Protein 6V4Y (pdb70)

Structure (mmCIF, N/CA/C/O backbone):
data_6V4Y
#
_entry.id   6V4Y
#
_cell.length_a   39.814
_cell.length_b   39.814
_cell.length_c   98.199
_cell.angle_alpha   90.000
_cell.angle_beta   90.000
_cell.angle_gamma   120.000
#
_symmetry.space_group_name_H-M   'H 3'
#
loop_
_entity.id
_entity.type
_entity.pdbx_description
1 polymer 'Coiled-coil Trimer with Glu:Tyr:Lys Triad with a K7A mutation'
2 water water
#
loop_
_atom_site.group_PDB
_atom_site.id
_atom_site.type_symbol
_atom_site.label_atom_id
_atom_site.label_alt_id
_atom_site.label_comp_id
_atom_site.label_asym_id
_atom_site.label_entity_id
_atom_site.label_seq_id
_atom_site.pdbx_PDB_ins_code
_atom_site.Cartn_x
_atom_site.Cartn_y
_atom_site.Cartn_z
_atom_site.occupancy
_atom_site.B_iso_or_equiv
_atom_site.auth_seq_id
_atom_site.auth_comp_id
_atom_site.auth_asym_id
_atom_site.auth_atom_id
_atom_site.pdbx_PDB_model_num
ATOM 4 N N . GLU A 1 2 ? 14.060 -16.248 -32.045 1.00 30.89 1 GLU A N 1
ATOM 5 C CA . GLU A 1 2 ? 15.035 -16.429 -30.979 1.00 34.40 1 GLU A CA 1
ATOM 6 C C . GLU A 1 2 ? 15.419 -15.099 -30.324 1.00 33.87 1 GLU A C 1
ATOM 7 O O . GLU A 1 2 ? 15.651 -15.051 -29.115 1.00 31.27 1 GLU A O 1
ATOM 13 N N . VAL A 1 3 ? 15.453 -14.017 -31.107 1.00 31.91 2 VAL A N 1
ATOM 14 C CA . VAL A 1 3 ? 15.768 -12.711 -30.533 1.00 33.02 2 VAL A CA 1
ATOM 15 C C . VAL A 1 3 ? 14.605 -12.200 -29.689 1.00 32.50 2 VAL A C 1
ATOM 16 O O . VAL A 1 3 ? 14.809 -11.588 -28.631 1.00 32.46 2 VAL A O 1
ATOM 20 N N . GLU A 1 4 ? 13.368 -12.449 -30.129 1.00 30.36 3 GLU A N 1
ATOM 21 C CA . GLU A 1 4 ? 12.209 -12.024 -29.344 1.00 31.26 3 GLU A CA 1
ATOM 22 C C . GLU A 1 4 ? 12.102 -12.815 -28.045 1.00 29.09 3 GLU A C 1
ATOM 23 O O . GLU A 1 4 ? 11.730 -12.263 -27.000 1.00 26.81 3 GLU A O 1
ATOM 29 N N . ALA A 1 5 ? 12.401 -14.111 -28.098 1.00 27.39 4 ALA A N 1
ATOM 30 C CA . ALA A 1 5 ? 12.468 -14.903 -26.876 1.00 32.59 4 ALA A CA 1
ATOM 31 C C . ALA A 1 5 ? 13.517 -14.342 -25.923 1.00 28.77 4 ALA A C 1
ATOM 32 O O . ALA A 1 5 ? 13.264 -14.187 -24.722 1.00 30.11 4 ALA A O 1
ATOM 34 N N . LEU A 1 6 ? 14.699 -14.017 -26.447 1.00 24.34 5 LEU A N 1
ATOM 35 C CA . LEU A 1 6 ? 15.753 -13.433 -25.626 1.00 27.70 5 LEU A CA 1
ATOM 36 C C . LEU A 1 6 ? 15.305 -12.118 -25.004 1.00 27.04 5 LEU A C 1
ATOM 37 O O . LEU A 1 6 ? 15.614 -11.834 -23.840 1.00 25.59 5 LEU A O 1
ATOM 42 N N . GLU A 1 7 ? 14.593 -11.294 -25.774 1.00 24.69 6 GLU A N 1
ATOM 43 C CA . GLU A 1 7 ? 14.168 -9.991 -25.278 1.00 27.12 6 GLU A CA 1
ATOM 44 C C . GLU A 1 7 ? 13.195 -10.139 -24.115 1.00 25.14 6 GLU A C 1
ATOM 45 O O . GLU A 1 7 ? 13.293 -9.412 -23.118 1.00 24.51 6 GLU A O 1
ATOM 51 N N . ALA A 1 8 ? 12.250 -11.076 -24.226 1.00 24.23 7 ALA A N 1
ATOM 52 C CA . ALA A 1 8 ? 11.265 -11.258 -23.166 1.00 21.81 7 ALA A CA 1
ATOM 53 C C . ALA A 1 8 ? 11.921 -11.792 -21.907 1.00 22.50 7 ALA A C 1
ATOM 54 O O . ALA A 1 8 ? 11.599 -11.350 -20.795 1.00 22.34 7 ALA A O 1
ATOM 56 N N . LYS A 1 9 ? 12.847 -12.741 -22.065 1.00 24.12 8 LYS A N 1
ATOM 57 C CA . LYS A 1 9 ? 13.529 -13.329 -20.914 1.00 24.46 8 LYS A CA 1
ATOM 58 C C . LYS A 1 9 ? 14.463 -12.329 -20.241 1.00 22.21 8 LYS A C 1
ATOM 59 O O . LYS A 1 9 ? 14.634 -12.372 -19.015 1.00 21.22 8 LYS A O 1
ATOM 65 N N . VAL A 1 10 ? 15.085 -11.440 -21.021 1.00 21.75 9 VAL A N 1
ATOM 66 C CA . VAL A 1 10 ? 15.933 -10.400 -20.443 1.00 22.03 9 VAL A CA 1
ATOM 67 C C . VAL A 1 10 ? 15.090 -9.382 -19.681 1.00 25.74 9 VAL A C 1
ATOM 68 O O . VAL A 1 10 ? 15.470 -8.940 -18.590 1.00 22.39 9 VAL A O 1
ATOM 72 N N . GLU A 1 11 ? 13.932 -8.994 -20.236 1.00 23.40 10 GLU A N 1
ATOM 73 C CA . GLU A 1 11 ? 13.036 -8.096 -19.509 1.00 23.68 10 GLU A CA 1
ATOM 74 C C . GLU A 1 11 ? 12.553 -8.726 -18.210 1.00 23.58 10 GLU A C 1
ATOM 75 O O . GLU A 1 11 ? 12.436 -8.042 -17.183 1.00 19.95 10 GLU A O 1
ATOM 81 N N . ALA A 1 12 ? 12.266 -10.031 -18.233 1.00 20.67 11 ALA A N 1
ATOM 82 C CA . ALA A 1 12 ? 11.856 -10.718 -17.012 1.00 20.07 11 ALA A CA 1
ATOM 83 C C . ALA A 1 12 ? 12.999 -10.813 -16.009 1.00 21.28 11 ALA A C 1
ATOM 84 O O . ALA A 1 12 ? 12.768 -10.767 -14.793 1.00 17.42 11 ALA A O 1
ATOM 86 N N . LEU A 1 13 ? 14.236 -10.982 -16.494 1.00 19.62 12 LEU A N 1
ATOM 87 C CA . LEU A 1 13 ? 15.380 -11.007 -15.588 1.00 15.01 12 LEU A CA 1
ATOM 88 C C . LEU A 1 13 ? 15.606 -9.637 -14.963 1.00 14.49 12 LEU A C 1
ATOM 89 O O . LEU A 1 13 ? 15.940 -9.543 -13.780 1.00 16.84 12 LEU A O 1
ATOM 94 N N . GLU A 1 14 ? 15.428 -8.563 -15.739 1.00 15.13 13 GLU A N 1
ATOM 95 C CA . GLU A 1 14 ? 15.618 -7.223 -15.185 1.00 14.03 13 GLU A CA 1
ATOM 96 C C . GLU A 1 14 ? 14.617 -6.941 -14.077 1.00 16.05 13 GLU A C 1
ATOM 97 O O . GLU A 1 14 ? 14.956 -6.310 -13.067 1.00 15.95 13 GLU A O 1
ATOM 103 N N . TYR A 1 15 ? 13.365 -7.370 -14.262 1.00 15.68 14 TYR A N 1
ATOM 104 C CA . TYR A 1 15 ? 12.380 -7.212 -13.201 1.00 14.82 14 TYR A CA 1
ATOM 105 C C . TYR A 1 15 ? 12.779 -8.020 -11.973 1.00 15.92 14 TYR A C 1
ATOM 106 O O . TYR A 1 15 ? 12.739 -7.518 -10.840 1.00 15.24 14 TYR A O 1
ATOM 115 N N . LYS A 1 16 ? 13.171 -9.281 -12.183 1.00 13.66 15 LYS A N 1
ATOM 116 C CA . LYS A 1 16 ? 13.552 -10.149 -11.072 1.00 13.14 15 LYS A CA 1
ATOM 117 C C . LYS A 1 16 ? 14.807 -9.635 -10.383 1.00 13.34 15 LYS A C 1
ATOM 118 O O . LYS A 1 16 ? 14.946 -9.762 -9.159 1.00 14.13 15 LYS A O 1
ATOM 124 N N . VAL A 1 17 ? 15.745 -9.077 -11.152 1.00 11.20 16 VAL A N 1
ATOM 125 C CA . VAL A 1 17 ? 16.956 -8.535 -10.544 1.00 14.08 16 VAL A CA 1
ATOM 126 C C . VAL A 1 17 ? 16.635 -7.272 -9.747 1.00 14.71 16 VAL A C 1
ATOM 127 O O . VAL A 1 17 ? 17.138 -7.091 -8.636 1.00 11.39 16 VAL A O 1
ATOM 131 N N . GLN A 1 18 ? 15.745 -6.407 -10.262 1.00 11.62 17 GLN A N 1
ATOM 132 C CA . GLN A 1 18 ? 15.390 -5.221 -9.487 1.00 13.17 17 GLN A CA 1
ATOM 133 C C . GLN A 1 18 ? 14.673 -5.609 -8.198 1.00 13.42 17 GLN A C 1
ATOM 134 O O . GLN A 1 18 ? 14.904 -5.004 -7.145 1.00 14.71 17 GLN A O 1
ATOM 140 N N . LYS A 1 19 ? 13.831 -6.639 -8.250 1.00 13.56 18 LYS A N 1
ATOM 141 C CA . LYS A 1 19 ? 13.193 -7.113 -7.028 1.00 14.39 18 LYS A CA 1
ATOM 142 C C . LYS A 1 19 ? 14.223 -7.617 -6.019 1.00 14.15 18 LYS A C 1
ATOM 143 O O . LYS A 1 19 ? 14.119 -7.325 -4.821 1.00 14.98 18 LYS A O 1
ATOM 149 N N . LEU A 1 20 ? 15.214 -8.391 -6.486 1.00 13.05 19 LEU A N 1
ATOM 150 C CA . LEU A 1 20 ? 16.272 -8.882 -5.600 1.00 12.04 19 LEU A CA 1
ATOM 151 C C . LEU A 1 20 ? 17.089 -7.738 -5.013 1.00 13.06 19 LEU A C 1
ATOM 152 O O . LEU A 1 20 ? 17.454 -7.772 -3.829 1.00 13.08 19 LEU A O 1
ATOM 157 N N . GLU A 1 21 ? 17.431 -6.741 -5.833 1.00 12.05 20 GLU A N 1
ATOM 158 C CA . GLU A 1 21 ? 18.195 -5.599 -5.332 1.00 13.48 20 GLU A CA 1
ATOM 159 C C . GLU A 1 21 ? 17.467 -4.904 -4.190 1.00 14.83 20 GLU A C 1
ATOM 160 O O . GLU A 1 21 ? 18.068 -4.603 -3.152 1.00 13.95 20 GLU A O 1
ATOM 166 N N . LYS A 1 22 ? 16.170 -4.630 -4.366 1.00 14.00 21 LYS A N 1
ATOM 167 C CA . LYS A 1 22 ? 15.395 -4.007 -3.296 1.00 13.52 21 LYS A CA 1
ATOM 168 C C . LYS A 1 22 ? 15.381 -4.880 -2.046 1.00 15.80 21 LYS A C 1
ATOM 169 O O . LYS A 1 22 ? 15.612 -4.390 -0.931 1.00 16.97 21 LYS A O 1
ATOM 175 N N . LYS A 1 23 ? 15.139 -6.190 -2.208 1.00 13.74 22 LYS A N 1
ATOM 176 C CA . LYS A 1 23 ? 15.066 -7.075 -1.040 1.00 12.20 22 LYS A CA 1
ATOM 177 C C . LYS A 1 23 ? 16.409 -7.171 -0.330 1.00 13.54 22 LYS A C 1
ATOM 178 O O . LYS A 1 23 ? 16.461 -7.222 0.902 1.00 15.24 22 LYS A O 1
ATOM 184 N N . VAL A 1 24 ? 17.505 -7.224 -1.088 1.00 14.12 23 VAL A N 1
ATOM 185 C CA . VAL A 1 24 ? 18.819 -7.336 -0.461 1.00 13.99 23 VAL A CA 1
ATOM 186 C C . VAL A 1 24 ? 19.197 -6.024 0.224 1.00 15.89 23 VAL A C 1
ATOM 187 O O . VAL A 1 24 ? 19.802 -6.029 1.306 1.00 16.80 23 VAL A O 1
ATOM 191 N N . GLU A 1 25 ? 18.862 -4.875 -0.389 1.00 14.92 24 GLU A N 1
ATOM 192 C CA . GLU A 1 25 ? 19.133 -3.603 0.285 1.00 15.46 24 GLU A CA 1
ATOM 193 C C . GLU A 1 25 ? 18.401 -3.536 1.620 1.00 17.36 24 GLU A C 1
ATOM 194 O O . GLU A 1 25 ? 18.972 -3.100 2.627 1.00 17.58 24 GLU A O 1
ATOM 200 N N . ALA A 1 26 ? 17.136 -3.966 1.647 1.00 15.27 25 ALA A N 1
ATOM 201 C CA . ALA A 1 26 ? 16.408 -4.008 2.912 1.00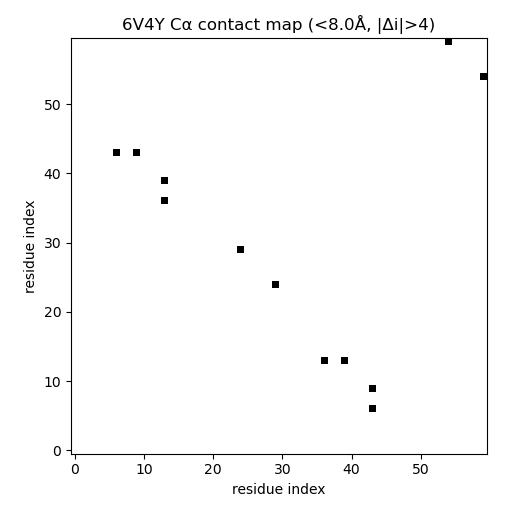 15.49 25 ALA A CA 1
ATOM 202 C C . ALA A 1 26 ? 17.109 -4.909 3.914 1.00 20.91 25 ALA A C 1
ATOM 203 O O . ALA A 1 26 ? 17.247 -4.550 5.092 1.00 17.70 25 ALA A O 1
ATOM 205 N N . LEU A 1 27 ? 17.567 -6.086 3.471 1.00 18.10 26 LEU A N 1
ATOM 206 C CA . LEU A 1 27 ? 18.287 -6.970 4.388 1.00 17.79 26 LEU A CA 1
ATOM 207 C C . LEU A 1 27 ? 19.575 -6.313 4.883 1.00 17.30 26 LEU A C 1
ATOM 208 O O . LEU A 1 27 ? 19.865 -6.322 6.088 1.00 19.57 26 LEU A O 1
ATOM 213 N N . GLU A 1 28 ? 20.353 -5.713 3.975 1.00 16.42 27 GLU A N 1
ATOM 214 C CA . GLU A 1 28 ? 21.628 -5.110 4.374 1.00 17.54 27 GLU A CA 1
ATOM 215 C C . GLU A 1 28 ? 21.426 -3.910 5.297 1.00 24.13 27 GLU A C 1
ATOM 216 O O . GLU A 1 28 ? 22.208 -3.698 6.234 1.00 22.46 27 GLU A O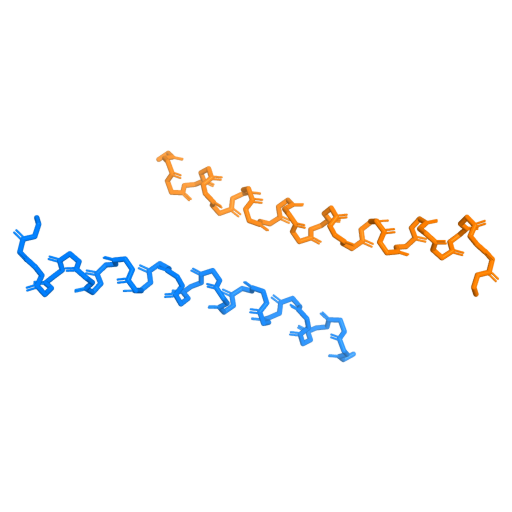 1
ATOM 222 N N . HIS A 1 29 ? 20.407 -3.099 5.041 1.00 19.37 28 HIS A N 1
ATOM 223 C CA . HIS A 1 29 ? 20.212 -1.893 5.834 1.00 21.36 28 HIS A CA 1
ATOM 224 C C . HIS A 1 29 ? 19.372 -2.139 7.075 1.00 24.58 28 HIS A C 1
ATOM 225 O O . HIS A 1 29 ? 19.229 -1.228 7.904 1.00 22.28 28 HIS A O 1
ATOM 232 N N . GLY A 1 30 ? 18.812 -3.336 7.212 1.00 25.38 29 GLY A N 1
ATOM 233 C CA . GLY A 1 30 ? 17.910 -3.624 8.316 1.00 23.77 29 GL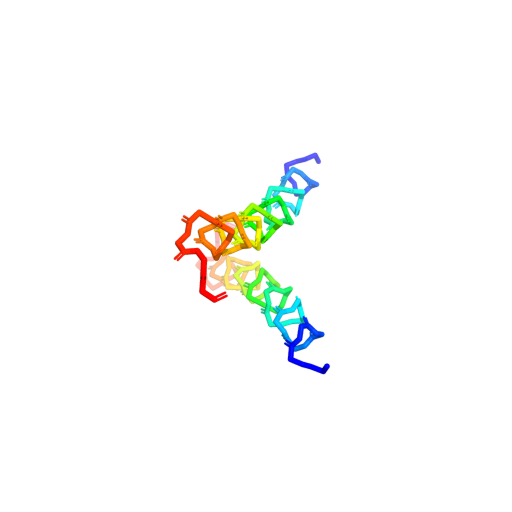Y A CA 1
ATOM 234 C C . GLY A 1 30 ? 16.639 -2.803 8.281 1.00 25.84 29 GLY A C 1
ATOM 235 O O . GLY A 1 30 ? 16.126 -2.415 9.338 1.00 32.55 29 GLY A O 1
ATOM 236 N N . TRP A 1 31 ? 16.114 -2.530 7.090 1.00 25.71 30 TRP A N 1
ATOM 237 C CA . TRP A 1 31 ? 14.879 -1.756 6.967 1.00 26.11 30 TRP A CA 1
ATOM 238 C C . TRP A 1 31 ? 13.687 -2.528 7.539 1.00 31.76 30 TRP A C 1
ATOM 239 O O . TRP A 1 31 ? 13.517 -3.717 7.257 1.00 30.19 30 TRP A O 1
ATOM 253 N N . GLU B 1 2 ? -1.105 -7.505 -3.450 1.00 30.43 1 GLU B N 1
ATOM 254 C CA . GLU B 1 2 ? -1.732 -6.614 -4.420 1.00 33.86 1 GLU B CA 1
ATOM 255 C C . GLU B 1 2 ? -0.720 -5.715 -5.112 1.00 34.68 1 GLU B C 1
ATOM 256 O O . GLU B 1 2 ? -0.698 -5.634 -6.341 1.00 31.79 1 GLU B O 1
ATOM 262 N N . VAL B 1 3 ? 0.119 -5.045 -4.317 1.00 32.77 2 VAL B N 1
ATOM 263 C CA . VAL B 1 3 ? 1.101 -4.125 -4.886 1.00 34.05 2 VAL B CA 1
ATOM 264 C C . VAL B 1 3 ? 2.122 -4.882 -5.730 1.00 31.27 2 VAL B C 1
ATOM 265 O O . VAL B 1 3 ? 2.555 -4.400 -6.787 1.00 31.72 2 VAL B O 1
ATOM 269 N N . GLU B 1 4 ? 2.507 -6.087 -5.295 1.00 27.97 3 GLU B N 1
ATOM 270 C CA . GLU B 1 4 ? 3.443 -6.889 -6.081 1.00 31.31 3 GLU B CA 1
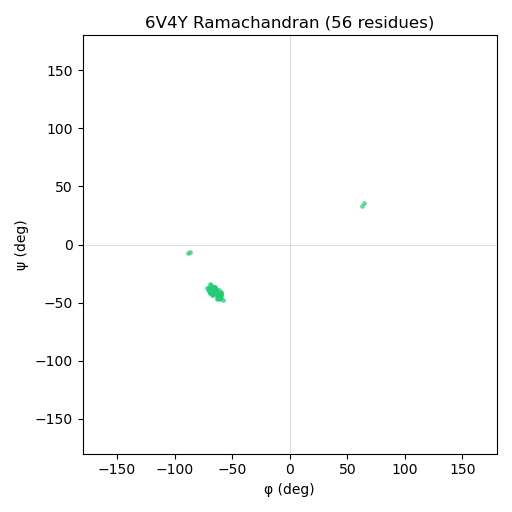ATOM 271 C C . GLU B 1 4 ? 2.791 -7.415 -7.356 1.00 30.74 3 GLU B C 1
ATOM 272 O O . GLU B 1 4 ? 3.444 -7.509 -8.405 1.00 29.79 3 GLU B O 1
ATOM 278 N N . ALA B 1 5 ? 1.510 -7.775 -7.284 1.00 28.66 4 ALA B N 1
ATOM 279 C CA . ALA B 1 5 ? 0.779 -8.125 -8.497 1.00 32.56 4 ALA B CA 1
ATOM 280 C C . ALA B 1 5 ? 0.732 -6.945 -9.461 1.00 28.67 4 ALA B C 1
ATOM 281 O O . ALA B 1 5 ? 0.930 -7.111 -10.671 1.00 31.05 4 ALA B O 1
ATOM 283 N N . LEU B 1 6 ? 0.482 -5.744 -8.937 1.00 26.90 5 LEU B N 1
ATOM 284 C CA . LEU B 1 6 ? 0.430 -4.553 -9.774 1.00 27.79 5 LEU B CA 1
ATOM 285 C C . LEU B 1 6 ? 1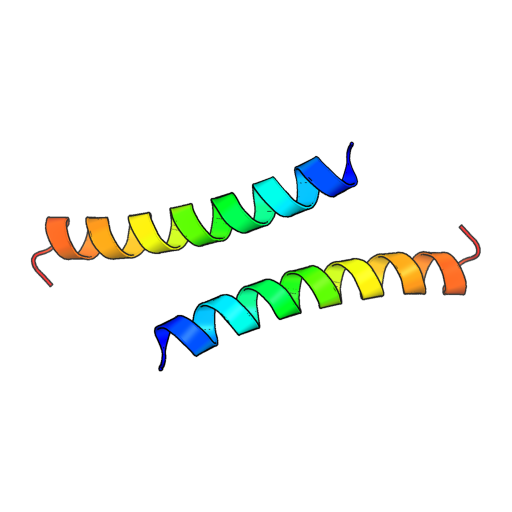.781 -4.260 -10.405 1.00 28.45 5 LEU B C 1
ATOM 286 O O . LEU B 1 6 ? 1.851 -3.817 -11.557 1.00 25.99 5 LEU B O 1
ATOM 291 N N . GLU B 1 7 ? 2.864 -4.458 -9.650 1.00 25.05 6 GLU B N 1
ATOM 292 C CA . GLU B 1 7 ? 4.195 -4.196 -10.184 1.00 27.34 6 GLU B CA 1
ATOM 293 C C . GLU B 1 7 ? 4.514 -5.124 -11.346 1.00 25.34 6 GLU B C 1
ATOM 294 O O . GLU B 1 7 ? 5.119 -4.704 -12.341 1.00 22.55 6 GLU B O 1
ATOM 300 N N . ALA B 1 8 ? 4.149 -6.403 -11.219 1.00 21.73 7 ALA B N 1
ATOM 301 C CA . ALA B 1 8 ? 4.452 -7.361 -12.274 1.00 21.87 7 ALA B CA 1
ATOM 302 C C . ALA B 1 8 ? 3.671 -7.037 -13.532 1.00 22.51 7 ALA B C 1
ATOM 303 O O . ALA B 1 8 ? 4.219 -7.091 -14.640 1.00 22.48 7 ALA B O 1
ATOM 305 N N . LYS B 1 9 ? 2.386 -6.700 -13.371 1.00 24.43 8 LYS B N 1
ATOM 306 C CA . LYS B 1 9 ? 1.524 -6.380 -14.506 1.00 25.69 8 LYS B CA 1
ATOM 307 C C . LYS B 1 9 ? 1.981 -5.105 -15.201 1.00 22.17 8 LYS B C 1
ATOM 308 O O . LYS B 1 9 ? 1.871 -4.983 -16.428 1.00 23.15 8 LYS B O 1
ATOM 314 N N . VAL B 1 10 ? 2.460 -4.129 -14.426 1.00 21.97 9 VAL B N 1
ATOM 315 C CA . VAL B 1 10 ? 2.943 -2.880 -15.010 1.00 22.16 9 VAL B CA 1
ATOM 316 C C . VAL B 1 10 ? 4.232 -3.115 -15.790 1.00 24.47 9 VAL B C 1
ATOM 317 O O . VAL B 1 10 ? 4.408 -2.579 -16.891 1.00 21.70 9 VAL B O 1
ATOM 321 N N . GLU B 1 11 ? 5.149 -3.928 -15.246 1.00 24.04 10 GLU B N 1
ATOM 322 C CA . GLU B 1 11 ? 6.381 -4.234 -15.977 1.00 23.92 10 GLU B CA 1
ATOM 323 C C . GLU B 1 11 ? 6.084 -4.991 -17.261 1.00 22.45 10 GLU B C 1
ATOM 324 O O . GLU B 1 11 ? 6.737 -4.767 -18.292 1.00 21.78 10 GLU B O 1
ATOM 330 N N . ALA B 1 12 ? 5.112 -5.904 -17.216 1.00 2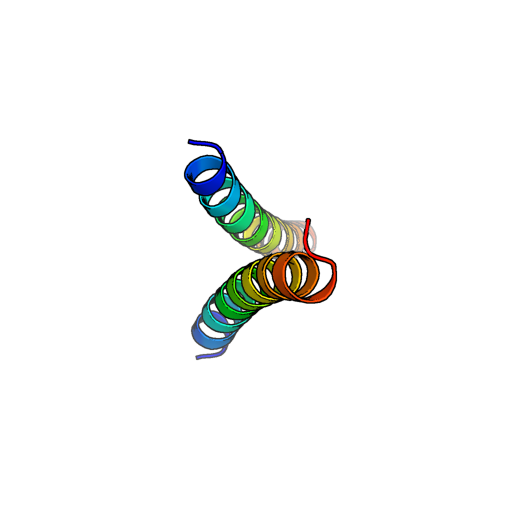0.65 11 ALA B N 1
ATOM 331 C CA . ALA B 1 12 ? 4.696 -6.603 -18.425 1.00 20.43 11 ALA B CA 1
ATOM 332 C C . ALA B 1 12 ? 4.055 -5.652 -19.428 1.00 20.57 11 ALA B C 1
ATOM 333 O O . ALA B 1 12 ? 4.227 -5.820 -20.642 1.00 16.83 11 ALA B O 1
ATOM 335 N N . LEU B 1 13 ? 3.293 -4.664 -18.944 1.00 18.09 12 LEU B N 1
ATOM 336 C CA . LEU B 1 13 ? 2.695 -3.682 -19.843 1.00 14.50 12 LEU B CA 1
ATOM 337 C C . LEU B 1 13 ? 3.763 -2.784 -20.455 1.00 14.17 12 LEU B C 1
ATOM 338 O O . LEU B 1 13 ? 3.659 -2.412 -21.624 1.00 17.08 12 LEU B O 1
ATOM 343 N N . GLU B 1 14 ? 4.799 -2.425 -19.687 1.00 16.62 13 GLU B N 1
ATOM 344 C CA . GLU B 1 14 ? 5.859 -1.583 -20.244 1.00 15.36 13 GLU B CA 1
ATOM 345 C C . GLU B 1 14 ? 6.594 -2.296 -21.366 1.00 17.87 13 GLU B C 1
ATOM 346 O O . GLU B 1 14 ? 6.957 -1.677 -22.377 1.00 18.10 13 GLU B O 1
ATOM 352 N N . TYR B 1 15 ? 6.845 -3.598 -21.196 1.00 17.26 14 TYR B N 1
ATOM 353 C CA . TYR B 1 15 ? 7.475 -4.374 -22.255 1.00 18.69 14 TYR B CA 1
ATOM 354 C C . TYR B 1 15 ? 6.586 -4.419 -23.487 1.00 16.54 14 TYR B C 1
ATOM 355 O O . TYR B 1 15 ? 7.056 -4.219 -24.615 1.00 16.14 14 TYR B O 1
ATOM 364 N N . LYS B 1 16 ? 5.290 -4.691 -23.282 1.00 13.90 15 LYS B N 1
ATOM 365 C CA . LYS B 1 16 ? 4.349 -4.800 -24.393 1.00 12.86 15 LYS B CA 1
ATOM 366 C C . LYS B 1 16 ? 4.163 -3.461 -25.088 1.00 14.12 15 LYS B C 1
ATOM 367 O O . LYS B 1 16 ? 4.002 -3.412 -26.316 1.00 13.86 15 LYS B O 1
ATOM 373 N N . VAL B 1 17 ? 4.176 -2.368 -24.320 1.00 11.66 16 VAL B N 1
ATOM 374 C CA . VAL B 1 17 ? 4.050 -1.041 -24.920 1.00 13.10 16 VAL B CA 1
ATOM 375 C C . VAL B 1 17 ? 5.307 -0.685 -25.709 1.00 14.93 16 VAL B C 1
ATOM 376 O O . VAL B 1 17 ? 5.220 -0.115 -26.801 1.00 13.28 16 VAL B O 1
ATOM 380 N N . GLN B 1 18 ? 6.496 -1.036 -25.191 1.00 13.41 17 GLN B N 1
ATOM 381 C CA . GLN B 1 18 ? 7.715 -0.758 -25.948 1.00 14.07 17 GLN B CA 1
ATOM 382 C C . GLN B 1 18 ? 7.753 -1.585 -27.224 1.00 14.42 17 GLN B C 1
ATOM 383 O O . GLN B 1 18 ? 8.183 -1.097 -28.273 1.00 14.89 17 GLN B O 1
ATOM 389 N N . LYS B 1 19 ? 7.271 -2.824 -27.165 1.00 12.23 18 LYS B N 1
ATOM 390 C CA . LYS B 1 19 ? 7.182 -3.619 -28.384 1.00 16.96 18 LYS B CA 1
ATOM 391 C C . LYS B 1 19 ? 6.212 -2.998 -29.395 1.00 15.66 18 LYS B C 1
ATOM 392 O O . LYS B 1 19 ? 6.507 -2.952 -30.597 1.00 14.52 18 LYS B O 1
ATOM 398 N N . LEU B 1 20 ? 5.052 -2.512 -28.931 1.00 13.33 19 LEU B N 1
ATOM 399 C CA . LEU B 1 20 ?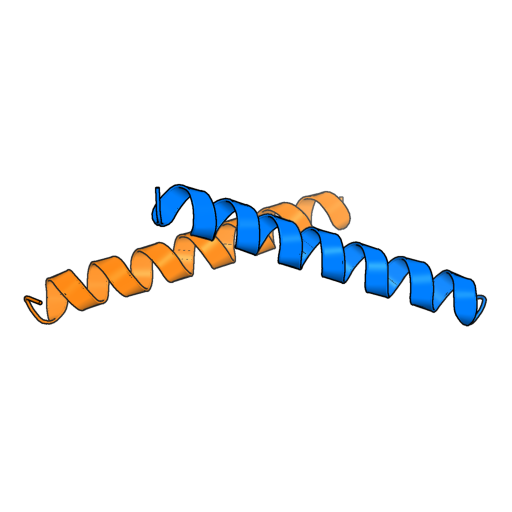 4.097 -1.865 -29.836 1.00 10.73 19 LEU B CA 1
ATOM 400 C C . LEU B 1 20 ? 4.657 -0.574 -30.418 1.00 11.95 19 LEU B C 1
ATOM 401 O O . LEU B 1 20 ? 4.410 -0.254 -31.589 1.00 13.75 19 LEU B O 1
ATOM 406 N N . GLU B 1 21 ? 5.373 0.210 -29.610 1.00 12.06 20 GLU B N 1
ATOM 407 C CA . GLU B 1 21 ? 5.951 1.448 -30.128 1.00 13.28 20 GLU B CA 1
ATOM 408 C C . GLU B 1 21 ? 6.920 1.171 -31.270 1.00 14.99 20 GLU B C 1
ATOM 409 O O . GLU B 1 21 ? 6.888 1.850 -32.306 1.00 15.44 20 GLU B O 1
ATOM 415 N N . LYS B 1 22 ? 7.817 0.193 -31.083 1.00 13.93 21 LYS B N 1
ATOM 416 C CA . LYS B 1 22 ? 8.737 -0.170 -32.154 1.00 14.96 21 LYS B CA 1
ATOM 417 C C . LYS B 1 22 ? 7.983 -0.630 -33.398 1.00 16.74 21 LYS B C 1
ATOM 418 O O . LYS B 1 22 ? 8.321 -0.228 -34.520 1.00 17.22 21 LYS B O 1
ATOM 424 N N . LYS B 1 23 ? 6.931 -1.446 -33.226 1.00 13.63 22 LYS B N 1
ATOM 425 C CA . LYS B 1 23 ? 6.202 -1.966 -34.391 1.00 12.18 22 LYS B CA 1
ATOM 426 C C . LYS B 1 23 ? 5.470 -0.853 -35.130 1.00 14.17 22 LYS B C 1
ATOM 427 O O . LYS B 1 23 ? 5.461 -0.820 -36.365 1.00 16.64 22 LYS B O 1
ATOM 433 N N . VAL B 1 24 ? 4.825 0.045 -34.387 1.00 14.08 23 VAL B N 1
ATOM 434 C CA . VAL B 1 24 ? 4.091 1.143 -35.001 1.00 11.57 23 VAL B CA 1
ATOM 435 C C . VAL B 1 24 ? 5.052 2.114 -35.680 1.00 14.21 23 VAL B C 1
ATOM 436 O O . VAL B 1 24 ? 4.764 2.626 -36.767 1.00 15.96 23 VAL B O 1
ATOM 440 N N . GLU B 1 25 ? 6.201 2.398 -35.053 1.00 15.13 24 GLU B N 1
ATOM 441 C CA . GLU B 1 25 ? 7.181 3.269 -35.705 1.00 16.38 24 GLU B CA 1
ATOM 442 C C . GLU B 1 25 ? 7.632 2.677 -37.034 1.00 15.60 24 GLU B C 1
ATOM 443 O O . GLU B 1 25 ? 7.787 3.402 -38.026 1.00 18.27 24 GLU B O 1
ATOM 449 N N . ALA B 1 26 ? 7.862 1.360 -37.071 1.00 14.21 25 ALA B N 1
ATOM 450 C CA . ALA B 1 26 ? 8.220 0.716 -38.331 1.00 15.18 25 ALA B CA 1
ATOM 451 C C . ALA B 1 26 ? 7.111 0.883 -39.358 1.00 19.20 25 ALA B C 1
ATOM 452 O O . ALA B 1 26 ? 7.372 1.219 -40.518 1.00 16.63 25 ALA B O 1
ATOM 454 N N . LEU B 1 27 ? 5.857 0.657 -38.946 1.00 19.15 26 LEU B N 1
ATOM 455 C CA . LEU B 1 27 ? 4.736 0.849 -39.868 1.00 16.79 26 LEU B CA 1
ATOM 456 C C . LEU B 1 27 ? 4.633 2.299 -40.334 1.00 18.92 26 LEU B C 1
ATOM 457 O O . LEU B 1 27 ? 4.386 2.559 -41.518 1.00 20.09 26 LEU B O 1
ATOM 462 N N . GLU B 1 28 ? 4.809 3.261 -39.424 1.00 15.36 27 GLU B N 1
ATOM 463 C CA . GLU B 1 28 ? 4.690 4.670 -39.807 1.00 19.35 27 GLU B CA 1
ATOM 464 C C . GLU B 1 28 ? 5.818 5.10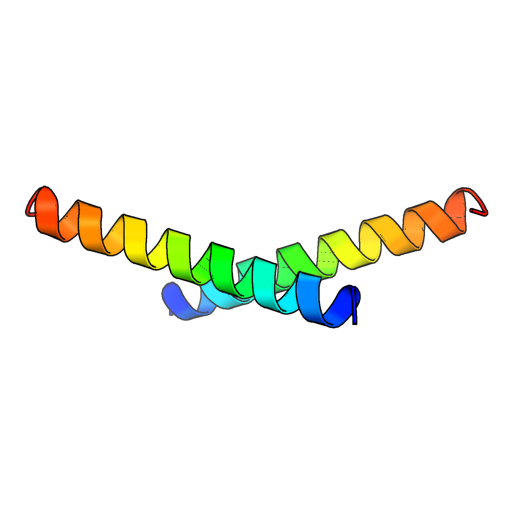5 -40.740 1.00 24.13 27 GLU B C 1
ATOM 465 O O . GLU B 1 28 ? 5.598 5.895 -41.670 1.00 21.78 27 GLU B O 1
ATOM 471 N N . HIS B 1 29 ? 7.036 4.636 -40.491 1.00 20.65 28 HIS B N 1
ATOM 472 C CA . HIS B 1 29 ? 8.166 5.060 -41.307 1.00 21.25 28 HIS B CA 1
ATOM 473 C C . HIS B 1 29 ? 8.346 4.206 -42.549 1.00 25.07 28 HIS B C 1
ATOM 474 O O . HIS B 1 29 ? 9.183 4.541 -43.396 1.00 23.60 28 HIS B O 1
ATOM 481 N N . GLY B 1 30 ? 7.576 3.129 -42.678 1.00 25.56 29 GLY B N 1
ATOM 482 C CA . GLY B 1 30 ? 7.777 2.189 -43.766 1.00 23.36 29 GLY B CA 1
ATOM 483 C C . GLY B 1 30 ? 9.125 1.505 -43.738 1.00 26.12 29 GLY B C 1
ATOM 484 O O . GLY B 1 30 ? 9.676 1.200 -44.802 1.00 30.31 29 GLY B O 1
ATOM 485 N N . TRP B 1 31 ? 9.675 1.252 -42.549 1.00 25.27 30 TRP B N 1
ATOM 486 C CA . TRP B 1 31 ? 10.987 0.614 -42.439 1.00 24.00 30 TRP B CA 1
ATOM 487 C C . TRP B 1 31 ? 10.947 -0.791 -43.041 1.00 30.26 30 TRP B C 1
ATOM 488 O O . TRP B 1 31 ? 9.939 -1.492 -42.912 1.00 31.46 30 TRP B O 1
#

Solvent-accessible surface area: 5666 Å² total; per-residue (Å²): 177,96,102,58,101,70,44,127,69,67,47,106,99,37,114,73,88,59,107,107,111,123,72,71,32,147,132,116,67,204,183,108,107,48,107,68,44,126,68,53,48,105,99,42,118,71,110,51,104,102,131,116,70,71,33,147,132,112,66,202

Radius of gyration: 15.74 Å; Cα contacts (8 Å, |Δi|>4): 6; chains: 2; bounding box: 23×22×52 Å

Sequence (60 aa):
EVEALEAKVEALEYKVQKLEKKVEALEHGWEVEALEAKVEALEYKVQKLEKKVEALEHGW

B-factor: mean 23.3, std 7.82, range [10.73, 50.8]

Secondary structure (DSSP, 8-state):
-HHHHHHHHHHHHHHHHHHHHHHHHHHHT-/-HHHHHHHHHHHHHHHHHHHHHHHHHHHT-

Foldseek 3Di:
DVVVVVVVVVVVVVVVVVVVVVVVCVVVVD/DVVVVVVVVVVVVVVVVVVVVVVVCVVVVD